Protein AF-A0A7Y5W864-F1 (afdb_monomer_lite)

Secondary structure (DSSP, 8-state):
----S----------EEEEEEETTEEEEEEE-PPPEEETTEEEEE-TTSPEEEES-S-SSS-EEEEEEEEEEEETTEEEEEEEEEEEE--THHHHHHHHHHHHHHHHHHTTSPPTTB-TTT--B-TT-SSSB-TTT--B---------STTTT---

Radius of gyration: 34.52 Å; chains: 1; bounding box: 72×54×92 Å

Sequence (156 aa):
MSFSADQMGMGFTRGFVFVGFADSQVTVESGSDSMKPEWPVWTFGIQGGPRIILGPSTSWRPSISDGTMMLSTRTPPKLTMYNLHVAFVPLWWPGVFFLLLGLLCWWRLSRLARPGCCPSCRYDLKGLAVPVCPECGNSVDMPLIAPHDAAAHAQH

Structure (mmCIF, N/CA/C/O backbone):
data_AF-A0A7Y5W864-F1
#
_entry.id   AF-A0A7Y5W864-F1
#
loop_
_atom_site.group_PDB
_atom_site.id
_atom_site.type_symbol
_atom_site.label_atom_id
_atom_site.label_alt_id
_atom_site.label_comp_id
_atom_site.label_asym_id
_atom_site.label_entity_id
_atom_site.label_seq_id
_atom_site.pdbx_PDB_ins_code
_atom_site.Cartn_x
_atom_site.Cartn_y
_atom_site.Cartn_z
_atom_site.occupancy
_atom_site.B_iso_or_equiv
_atom_site.auth_seq_id
_atom_site.auth_comp_id
_atom_site.auth_asym_id
_atom_site.auth_atom_id
_atom_site.pdbx_PDB_model_num
ATOM 1 N N . MET A 1 1 ? 1.978 41.785 -36.748 1.00 36.06 1 MET A N 1
ATOM 2 C CA . MET A 1 1 ? 3.083 40.806 -36.714 1.00 36.06 1 MET A CA 1
ATOM 3 C C . MET A 1 1 ? 3.406 40.544 -35.256 1.00 36.06 1 MET A C 1
ATOM 5 O O . MET A 1 1 ? 4.032 41.377 -34.619 1.00 36.06 1 MET A O 1
ATOM 9 N N . SER A 1 2 ? 2.864 39.465 -34.704 1.00 29.52 2 SER A N 1
ATOM 10 C CA . SER A 1 2 ? 3.016 39.064 -33.304 1.00 29.52 2 SER A CA 1
ATOM 11 C C . SER A 1 2 ? 3.981 37.882 -33.243 1.00 29.52 2 SER A C 1
ATOM 13 O O . SER A 1 2 ? 3.738 36.856 -33.873 1.00 29.52 2 SER A O 1
ATOM 15 N N . PHE A 1 3 ? 5.087 38.042 -32.518 1.00 34.03 3 PHE A N 1
ATOM 16 C CA . PHE A 1 3 ? 6.014 36.958 -32.201 1.00 34.03 3 PHE A CA 1
ATOM 17 C C . PHE A 1 3 ? 5.495 36.211 -30.963 1.00 34.03 3 PHE A C 1
ATOM 19 O O . PHE A 1 3 ? 5.228 36.833 -29.937 1.00 34.03 3 PHE A O 1
ATOM 26 N N . SER A 1 4 ? 5.313 34.892 -31.087 1.00 35.62 4 SER A N 1
ATOM 27 C CA . SER A 1 4 ? 4.913 34.001 -29.989 1.00 35.62 4 SER 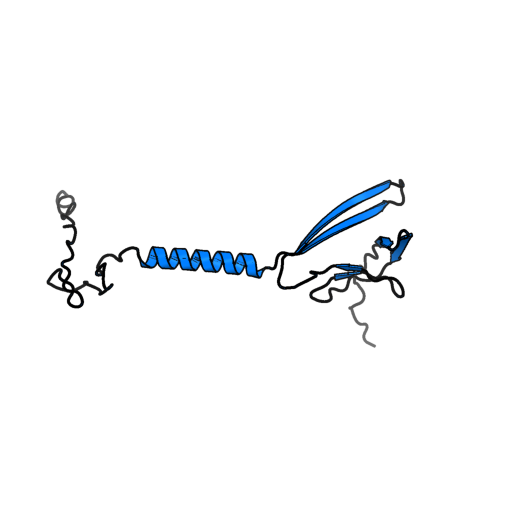A CA 1
ATOM 28 C C . SER A 1 4 ? 6.114 33.702 -29.087 1.00 35.62 4 SER A C 1
ATOM 30 O O . SER A 1 4 ? 7.189 33.365 -29.581 1.00 35.62 4 SER A O 1
ATOM 32 N N . ALA A 1 5 ? 5.928 33.820 -27.771 1.00 37.03 5 ALA A N 1
ATOM 33 C CA . ALA A 1 5 ? 6.964 33.657 -26.749 1.00 37.03 5 ALA A CA 1
ATOM 34 C C . ALA A 1 5 ? 7.224 32.188 -26.329 1.00 37.03 5 ALA A C 1
ATOM 36 O O . ALA A 1 5 ? 7.913 31.950 -25.342 1.00 37.03 5 ALA A O 1
ATOM 37 N N . ASP A 1 6 ? 6.734 31.198 -27.085 1.00 41.44 6 ASP A N 1
ATOM 38 C CA . ASP A 1 6 ? 6.847 29.760 -26.761 1.00 41.44 6 ASP A CA 1
ATOM 39 C C . ASP A 1 6 ? 8.173 29.083 -27.187 1.00 41.44 6 ASP A C 1
ATOM 41 O O . ASP A 1 6 ? 8.303 27.862 -27.125 1.00 41.44 6 ASP A O 1
ATOM 45 N N . GLN A 1 7 ? 9.198 29.835 -27.609 1.00 41.25 7 GLN A N 1
ATOM 46 C CA . GLN A 1 7 ? 10.458 29.272 -28.139 1.00 41.25 7 GLN A CA 1
ATOM 47 C C . GLN A 1 7 ? 11.709 29.510 -27.275 1.00 41.25 7 GLN A C 1
ATOM 49 O O . GLN A 1 7 ? 12.822 29.601 -27.785 1.00 41.25 7 GLN A O 1
ATOM 54 N N . MET A 1 8 ? 11.568 29.546 -25.950 1.00 34.53 8 MET A N 1
ATOM 55 C CA . MET A 1 8 ? 12.718 29.418 -25.039 1.00 34.53 8 MET A CA 1
ATOM 56 C C . MET A 1 8 ? 12.523 28.278 -24.040 1.00 34.53 8 MET A C 1
ATOM 58 O O . MET A 1 8 ? 12.807 28.394 -22.851 1.00 34.53 8 MET A O 1
ATOM 62 N N . GLY A 1 9 ? 12.080 27.123 -24.537 1.00 37.97 9 GLY A N 1
ATOM 63 C CA . GLY A 1 9 ? 12.440 25.877 -23.880 1.00 37.97 9 GLY A CA 1
ATOM 64 C C . GLY A 1 9 ? 13.945 25.701 -24.041 1.00 37.97 9 GLY A C 1
ATOM 65 O O . GLY A 1 9 ? 14.410 25.472 -25.155 1.00 37.97 9 GLY A O 1
ATOM 66 N N . MET A 1 10 ? 14.715 25.824 -22.955 1.00 34.81 10 MET A N 1
ATOM 67 C CA . MET A 1 10 ? 16.077 25.289 -22.884 1.00 34.81 10 MET A CA 1
ATOM 68 C C . MET A 1 10 ? 15.995 23.775 -23.102 1.00 34.81 10 MET A C 1
ATOM 70 O O . MET A 1 10 ? 15.944 22.982 -22.162 1.00 34.8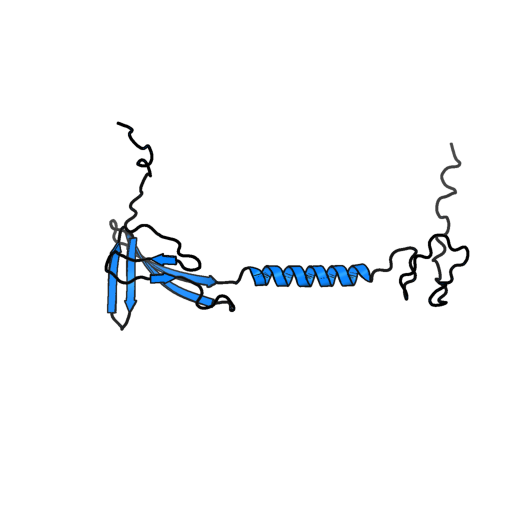1 10 MET A O 1
ATOM 74 N N . GLY A 1 11 ? 15.906 23.380 -24.369 1.00 35.91 11 GLY A N 1
ATOM 75 C CA . GLY A 1 11 ? 15.947 22.007 -24.812 1.00 35.91 11 GLY A CA 1
ATOM 76 C C . GLY A 1 11 ? 17.359 21.511 -24.591 1.00 35.91 11 GLY A C 1
ATOM 77 O O . GLY A 1 11 ? 18.214 21.635 -25.460 1.00 35.91 11 GLY A O 1
ATOM 78 N N . PHE A 1 12 ? 17.618 20.957 -23.412 1.00 35.94 12 PHE A N 1
ATOM 79 C CA . PHE A 1 12 ? 18.730 20.042 -23.250 1.00 35.94 12 PHE A CA 1
ATOM 80 C C . PHE A 1 12 ? 18.429 18.828 -24.133 1.00 35.94 12 PHE A C 1
ATOM 82 O O . PHE A 1 12 ? 17.792 17.874 -23.688 1.00 35.94 12 PHE A O 1
ATOM 89 N N . THR A 1 13 ? 18.872 18.856 -25.390 1.00 42.22 13 THR A N 1
ATOM 90 C CA . THR A 1 13 ? 18.959 17.680 -26.261 1.00 42.22 13 THR A CA 1
ATOM 91 C C . THR A 1 13 ? 20.032 16.763 -25.684 1.00 42.22 13 THR A C 1
ATOM 93 O O . THR A 1 13 ? 21.171 16.699 -26.140 1.00 42.22 13 THR A O 1
ATOM 96 N N . ARG A 1 14 ? 19.694 16.075 -24.592 1.00 46.34 14 ARG A N 1
ATOM 97 C CA . ARG A 1 14 ? 20.491 14.964 -24.088 1.00 46.34 14 ARG A CA 1
ATOM 98 C C . ARG A 1 14 ? 20.311 13.842 -25.098 1.00 46.34 14 ARG A C 1
ATOM 100 O O . ARG A 1 14 ? 19.244 13.251 -25.177 1.00 46.34 14 ARG A O 1
ATOM 107 N N . GLY A 1 15 ? 21.330 13.615 -25.922 1.00 47.94 15 GLY A N 1
ATOM 108 C CA . GLY A 1 15 ? 21.367 12.438 -26.779 1.00 47.94 15 GLY A CA 1
ATOM 109 C C . GLY A 1 15 ? 21.372 11.199 -25.891 1.00 47.94 15 GLY A C 1
ATOM 110 O O . GLY A 1 15 ? 22.247 11.062 -25.033 1.00 47.94 15 GLY A O 1
ATOM 111 N N . PHE A 1 16 ? 20.389 10.326 -26.070 1.00 52.59 16 PHE A N 1
ATOM 112 C CA . PHE A 1 16 ? 20.351 9.032 -25.405 1.00 52.59 16 PHE A CA 1
ATOM 113 C C . PHE A 1 16 ? 20.874 7.984 -26.387 1.00 52.59 16 PHE A C 1
ATOM 115 O O . PHE A 1 16 ? 20.572 8.028 -27.580 1.00 52.59 16 PHE A O 1
ATOM 122 N N . VAL A 1 17 ? 21.691 7.060 -25.893 1.00 50.81 17 VAL A N 1
ATOM 123 C CA . VAL A 1 17 ? 22.093 5.865 -26.638 1.00 50.81 17 VAL A CA 1
ATOM 124 C C . VAL A 1 17 ? 21.374 4.701 -25.983 1.00 50.81 17 VAL A C 1
ATOM 126 O O . VAL A 1 17 ? 21.583 4.440 -24.799 1.00 50.81 17 VAL A O 1
ATOM 129 N N . PHE A 1 18 ? 20.507 4.038 -26.737 1.00 55.06 18 PHE A N 1
ATOM 130 C CA . PHE A 1 18 ? 19.858 2.809 -26.316 1.00 55.06 18 PHE A CA 1
ATOM 131 C C . PHE A 1 18 ? 20.674 1.636 -26.849 1.00 55.06 18 PHE A C 1
ATOM 133 O O . PHE A 1 18 ? 21.083 1.624 -28.010 1.00 55.06 18 PHE A O 1
ATOM 140 N N . VAL A 1 19 ? 20.930 0.663 -25.981 1.00 51.25 19 VAL A N 1
ATOM 141 C CA . VAL A 1 19 ? 21.524 -0.618 -26.363 1.00 51.25 19 VAL A CA 1
ATOM 142 C C . VAL A 1 19 ? 20.503 -1.685 -26.007 1.00 51.25 19 VAL A C 1
ATOM 144 O O . VAL A 1 19 ? 20.219 -1.894 -24.828 1.00 51.25 19 VAL A O 1
ATOM 147 N N . GLY A 1 20 ? 19.896 -2.285 -27.025 1.00 45.41 20 GLY A N 1
ATOM 148 C CA . GLY A 1 20 ? 18.918 -3.358 -26.893 1.00 45.41 20 GLY A CA 1
ATOM 149 C C . GLY A 1 20 ? 19.517 -4.710 -27.265 1.00 45.41 20 GLY A C 1
ATOM 150 O O . GLY A 1 20 ? 20.440 -4.793 -28.075 1.00 45.41 20 GLY A O 1
ATOM 151 N N . PHE A 1 21 ? 18.963 -5.773 -26.683 1.00 43.97 21 PHE A N 1
ATOM 152 C CA . PHE A 1 21 ? 19.254 -7.155 -27.055 1.00 43.97 21 PHE A CA 1
ATOM 153 C C . PHE A 1 21 ? 17.949 -7.804 -27.524 1.00 43.97 21 PHE A C 1
ATOM 155 O O . PHE A 1 21 ? 17.013 -7.934 -26.737 1.00 43.97 21 PHE A O 1
ATOM 162 N N . ALA A 1 22 ? 17.876 -8.193 -28.795 1.00 40.31 22 ALA A N 1
ATOM 163 C CA . ALA A 1 22 ? 16.742 -8.915 -29.370 1.00 40.31 22 ALA A CA 1
ATOM 164 C C . ALA A 1 22 ? 17.267 -9.977 -30.343 1.00 40.31 22 ALA A C 1
ATOM 166 O O . ALA A 1 22 ? 18.207 -9.711 -31.086 1.00 40.31 22 ALA A O 1
ATOM 167 N N . ASP A 1 23 ? 16.702 -11.186 -30.307 1.00 41.91 23 ASP A N 1
ATOM 168 C CA . ASP A 1 23 ? 17.028 -12.282 -31.235 1.00 41.91 23 ASP A CA 1
ATOM 169 C C . ASP A 1 23 ? 18.534 -12.548 -31.401 1.00 41.91 23 ASP A C 1
ATOM 171 O O . ASP A 1 23 ? 19.038 -12.710 -32.510 1.00 41.91 23 ASP A O 1
ATOM 175 N N . SER A 1 24 ? 19.281 -12.582 -30.290 1.00 40.25 24 SER A N 1
ATOM 176 C CA . SER A 1 24 ? 20.751 -12.737 -30.252 1.00 40.25 24 SER A CA 1
ATOM 177 C C . SER A 1 24 ? 21.565 -11.634 -30.952 1.00 40.25 24 SER A C 1
ATOM 179 O O . SER A 1 24 ? 22.778 -11.769 -31.103 1.00 40.25 24 SER A O 1
ATOM 181 N N . GLN A 1 25 ? 20.937 -10.515 -31.319 1.00 34.41 25 GLN A N 1
ATOM 182 C CA . GLN A 1 25 ? 21.603 -9.340 -31.873 1.00 34.41 25 GLN A CA 1
ATOM 183 C C . GLN A 1 25 ? 21.608 -8.170 -30.885 1.00 34.41 25 GLN A C 1
ATOM 185 O O . GLN A 1 25 ? 20.669 -7.964 -30.113 1.00 34.41 25 GLN A O 1
ATOM 190 N N . VAL A 1 26 ? 22.701 -7.405 -30.921 1.00 39.91 26 VAL A N 1
ATOM 191 C CA . VAL A 1 26 ? 22.861 -6.153 -30.174 1.00 39.91 26 VAL A CA 1
ATOM 192 C C . VAL A 1 26 ? 22.529 -5.006 -31.112 1.00 39.91 26 VAL A C 1
ATOM 194 O O . VAL A 1 26 ? 23.237 -4.794 -32.097 1.00 39.91 26 VAL A O 1
ATOM 197 N N . THR A 1 27 ? 21.480 -4.251 -30.807 1.00 46.78 27 THR A N 1
ATOM 198 C CA . THR A 1 27 ? 21.138 -3.031 -31.539 1.00 46.78 27 THR A CA 1
ATOM 199 C C . THR A 1 27 ? 21.552 -1.822 -30.711 1.00 46.78 27 THR A C 1
ATOM 201 O O . THR A 1 27 ? 21.152 -1.665 -29.559 1.00 46.78 27 THR A O 1
ATOM 204 N N . VAL A 1 28 ? 22.415 -0.983 -31.286 1.00 46.00 28 VAL A N 1
ATOM 205 C CA . VAL A 1 28 ? 22.844 0.284 -30.685 1.00 46.00 28 VAL A CA 1
ATOM 206 C C . VAL A 1 28 ? 22.230 1.400 -31.500 1.00 46.00 28 VAL A C 1
ATOM 208 O O . VAL A 1 28 ? 22.541 1.551 -32.680 1.00 46.00 28 VAL A O 1
ATOM 211 N N . GLU A 1 29 ? 21.370 2.185 -30.872 1.00 57.44 29 GLU A N 1
ATOM 212 C CA . GLU A 1 29 ? 20.603 3.203 -31.567 1.00 57.44 29 GLU A CA 1
ATOM 213 C C . GLU A 1 29 ? 20.619 4.498 -30.745 1.00 57.44 29 GLU A C 1
ATOM 215 O O . GLU A 1 29 ? 20.298 4.521 -29.554 1.00 57.44 29 GLU A O 1
ATOM 220 N N . SER A 1 30 ? 21.092 5.586 -31.358 1.00 50.50 30 SER A N 1
ATOM 221 C CA . SER A 1 30 ? 21.195 6.898 -30.715 1.00 50.50 30 SER A CA 1
ATOM 222 C C . SER A 1 30 ? 20.068 7.804 -31.190 1.00 50.50 30 SER A C 1
ATOM 224 O O . SER A 1 30 ? 19.957 8.047 -32.391 1.00 50.50 30 SER A O 1
ATOM 226 N N . GLY A 1 31 ? 19.269 8.333 -30.264 1.00 56.00 31 GLY A N 1
ATOM 227 C CA . GLY A 1 31 ? 18.125 9.194 -30.566 1.00 56.00 31 GLY A CA 1
ATOM 228 C C . GLY A 1 31 ? 18.103 10.466 -29.721 1.00 56.00 31 GLY A C 1
ATOM 229 O O . GLY A 1 31 ? 18.631 10.506 -28.606 1.00 56.00 31 GLY A O 1
ATOM 230 N N . SER A 1 32 ? 17.483 11.516 -30.260 1.00 58.03 32 SER A N 1
ATOM 231 C CA . SER A 1 32 ? 17.268 12.807 -29.587 1.00 58.03 32 SER A CA 1
ATOM 232 C C . SER A 1 32 ? 15.791 13.108 -29.324 1.00 58.03 32 SER A C 1
ATOM 234 O O . SER A 1 32 ? 15.450 14.252 -29.024 1.00 58.03 32 SER A O 1
ATOM 236 N N . ASP A 1 33 ? 14.912 12.120 -29.496 1.00 57.56 33 ASP A N 1
ATOM 237 C CA . ASP A 1 33 ? 13.475 12.351 -29.420 1.00 57.56 33 ASP A CA 1
ATOM 238 C C . ASP A 1 33 ? 12.993 12.615 -27.991 1.00 57.56 33 ASP A C 1
ATOM 240 O O . ASP A 1 33 ? 13.525 12.114 -26.996 1.00 57.56 33 ASP A O 1
ATOM 244 N N . SER A 1 34 ? 11.966 13.458 -27.911 1.00 56.47 34 SER A N 1
ATOM 245 C CA . SER A 1 34 ? 11.370 13.906 -26.656 1.00 56.47 34 SER A CA 1
ATOM 246 C C . SER A 1 34 ? 10.552 12.783 -26.015 1.00 56.47 34 SER A C 1
ATOM 248 O O . SER A 1 34 ? 9.694 12.175 -26.653 1.00 56.47 34 SER A O 1
ATOM 250 N N . MET A 1 35 ? 10.810 12.512 -24.732 1.00 54.84 35 MET A N 1
ATOM 251 C CA . MET A 1 35 ? 10.035 11.551 -23.944 1.00 54.84 35 MET A CA 1
ATOM 252 C C . MET A 1 35 ? 8.572 12.001 -23.885 1.00 54.84 35 MET A C 1
ATOM 254 O O . MET A 1 35 ? 8.273 13.059 -23.329 1.00 54.84 35 MET A O 1
ATOM 258 N N . LYS A 1 36 ? 7.659 11.194 -24.435 1.00 60.78 36 LYS A N 1
ATOM 259 C CA . LYS A 1 36 ? 6.216 11.424 -24.320 1.00 60.78 36 LYS A CA 1
ATOM 260 C C . LYS A 1 36 ? 5.609 10.396 -23.362 1.00 60.78 36 LYS A C 1
ATOM 262 O O . LYS A 1 36 ? 5.655 9.202 -23.663 1.00 60.78 36 LYS A O 1
ATOM 267 N N . PRO A 1 37 ? 5.058 10.824 -22.214 1.00 54.72 37 PRO A N 1
ATOM 268 C CA . PRO A 1 37 ? 4.269 9.934 -21.375 1.00 54.72 37 PRO A CA 1
ATOM 269 C C . PRO A 1 37 ? 2.956 9.599 -22.098 1.00 54.72 37 PRO A C 1
ATOM 271 O O . PRO A 1 37 ? 2.147 10.489 -22.355 1.00 54.72 37 PRO A O 1
ATOM 274 N N . GLU A 1 38 ? 2.730 8.325 -22.415 1.00 71.62 38 GLU A N 1
ATOM 275 C CA . GLU A 1 38 ? 1.463 7.820 -22.960 1.00 71.62 38 GLU A CA 1
ATOM 276 C C . GLU A 1 38 ? 0.812 6.948 -21.886 1.00 71.62 38 GLU A C 1
ATOM 278 O O . GLU A 1 38 ? 1.031 5.745 -21.837 1.00 71.62 38 GLU A O 1
ATOM 283 N N . TRP A 1 39 ? 0.057 7.549 -20.962 1.00 65.75 39 TRP A N 1
ATOM 284 C CA . TRP A 1 39 ? -0.528 6.825 -19.824 1.00 65.75 39 TRP A CA 1
ATOM 285 C C . TRP A 1 39 ? -1.232 5.519 -20.264 1.00 65.75 39 TRP A C 1
ATOM 287 O O . TRP A 1 39 ? -2.076 5.587 -21.161 1.00 65.75 39 TRP A O 1
ATOM 297 N N . PRO A 1 40 ? -0.943 4.340 -19.661 1.00 69.56 40 PRO A N 1
ATOM 298 C CA . PRO A 1 40 ? -0.130 4.073 -18.459 1.00 69.56 40 PRO A CA 1
ATOM 299 C C . PRO A 1 40 ? 1.342 3.685 -18.732 1.00 69.56 40 PRO A C 1
ATOM 301 O O . PRO A 1 40 ? 1.989 3.060 -17.890 1.00 69.56 40 PRO A O 1
ATOM 304 N N . VAL A 1 41 ? 1.864 3.996 -19.912 1.00 73.44 41 VAL A N 1
ATOM 305 C CA . VAL A 1 41 ? 3.105 3.442 -20.449 1.00 73.44 41 VAL A CA 1
ATOM 306 C C . VAL A 1 41 ? 4.092 4.544 -20.838 1.00 73.44 41 VAL A C 1
ATOM 308 O O . VAL A 1 41 ? 3.738 5.639 -21.273 1.00 73.44 41 VAL A O 1
ATOM 311 N N . TRP A 1 42 ? 5.375 4.256 -20.685 1.00 67.44 42 TRP A N 1
ATOM 312 C CA . TRP A 1 42 ? 6.445 5.104 -21.184 1.00 67.44 42 TRP A CA 1
ATOM 313 C C . TRP A 1 42 ? 6.961 4.514 -22.485 1.00 67.44 42 TRP A C 1
ATOM 315 O O . TRP A 1 42 ? 7.507 3.412 -22.493 1.00 67.44 42 TRP A O 1
ATOM 325 N N . THR A 1 43 ? 6.778 5.238 -23.588 1.00 68.62 43 THR A N 1
ATOM 326 C CA . THR A 1 43 ? 7.376 4.846 -24.867 1.00 68.62 43 THR A CA 1
ATOM 327 C C . THR A 1 43 ? 8.656 5.636 -25.100 1.00 68.62 43 THR A C 1
ATOM 329 O O . THR A 1 43 ? 8.666 6.865 -25.026 1.00 68.62 43 THR A O 1
ATOM 332 N N . PHE A 1 44 ? 9.735 4.921 -25.388 1.00 70.31 44 PHE A N 1
ATOM 333 C CA . PHE A 1 44 ? 11.017 5.463 -25.817 1.00 70.31 44 PHE A CA 1
ATOM 334 C C . PHE A 1 44 ? 11.228 4.964 -27.232 1.00 70.31 44 PHE A C 1
ATOM 336 O O . PHE A 1 44 ? 11.104 3.773 -27.490 1.00 70.31 44 PHE A O 1
ATOM 343 N N . GLY A 1 45 ? 11.497 5.848 -28.172 1.00 61.91 45 GLY A N 1
ATOM 344 C CA . GLY A 1 45 ? 11.690 5.434 -29.548 1.00 61.91 45 GLY A CA 1
ATOM 345 C C . GLY A 1 45 ? 12.446 6.490 -30.309 1.00 61.91 45 GLY A C 1
ATOM 346 O O . GLY A 1 45 ? 12.471 7.656 -29.920 1.00 61.91 45 GLY A O 1
ATOM 347 N N . ILE A 1 46 ? 13.062 6.045 -31.387 1.00 61.47 46 ILE A N 1
ATOM 348 C CA . ILE A 1 46 ? 13.703 6.901 -32.369 1.00 61.47 46 ILE A CA 1
ATOM 349 C C . ILE A 1 46 ? 12.739 6.986 -33.546 1.00 61.47 46 ILE A C 1
ATOM 351 O O . ILE A 1 46 ? 12.090 5.992 -33.885 1.00 61.47 46 ILE A O 1
ATOM 355 N N . GLN A 1 47 ? 12.598 8.155 -34.161 1.00 63.62 47 GLN A N 1
ATOM 356 C CA . GLN A 1 47 ? 11.766 8.303 -35.348 1.00 63.62 47 GLN A CA 1
ATOM 357 C C . GLN A 1 47 ? 12.184 7.298 -36.445 1.00 63.62 47 GLN A C 1
ATOM 359 O O . GLN A 1 47 ? 13.262 7.405 -37.021 1.00 63.62 47 GLN A O 1
ATOM 364 N N . GLY A 1 48 ? 11.321 6.310 -36.716 1.00 68.62 48 GLY A N 1
ATOM 365 C CA . GLY A 1 48 ? 11.567 5.239 -37.694 1.00 68.62 48 GLY A CA 1
ATOM 366 C C . GLY A 1 48 ? 12.291 3.991 -37.163 1.00 68.62 48 GLY A C 1
ATOM 367 O O . GLY A 1 48 ? 12.495 3.063 -37.940 1.00 68.62 48 GLY A O 1
ATOM 368 N N . GLY A 1 49 ? 12.644 3.945 -35.873 1.00 65.75 49 GLY A N 1
ATOM 369 C CA . GLY A 1 49 ? 13.311 2.812 -35.219 1.00 65.75 49 GLY A CA 1
ATOM 370 C C . GLY A 1 49 ? 12.417 2.025 -34.242 1.00 65.75 49 GLY A C 1
ATOM 371 O O . GLY A 1 49 ? 11.239 2.359 -34.052 1.00 65.75 49 GLY A O 1
ATOM 372 N N . PRO A 1 50 ? 12.951 0.962 -33.611 1.00 58.16 50 PRO A N 1
ATOM 373 C CA . PRO A 1 50 ? 12.289 0.227 -32.538 1.00 58.16 50 PRO A CA 1
ATOM 374 C C . PRO A 1 50 ? 11.850 1.143 -31.384 1.00 58.16 50 PRO A C 1
ATOM 376 O O . PRO A 1 50 ? 12.559 2.056 -30.959 1.00 58.16 50 PRO A O 1
ATOM 379 N N . ARG A 1 51 ? 10.653 0.871 -30.850 1.00 66.44 51 ARG A N 1
ATOM 380 C CA . ARG A 1 51 ? 10.109 1.547 -29.664 1.00 66.44 51 ARG A CA 1
ATOM 381 C C . ARG A 1 51 ? 10.228 0.615 -28.459 1.00 66.44 51 ARG A C 1
ATOM 383 O O . ARG A 1 51 ? 9.692 -0.489 -28.475 1.00 66.44 51 ARG A O 1
ATOM 390 N N . ILE A 1 52 ? 10.898 1.068 -27.407 1.00 68.50 52 ILE A N 1
ATOM 391 C CA . ILE A 1 52 ? 10.896 0.437 -26.089 1.00 68.50 52 ILE A CA 1
ATOM 392 C C . ILE A 1 52 ? 9.665 0.934 -25.341 1.00 68.50 52 ILE A C 1
ATOM 394 O O . ILE A 1 52 ? 9.440 2.134 -25.200 1.00 68.50 52 ILE A O 1
ATOM 398 N N . ILE A 1 53 ? 8.867 -0.002 -24.853 1.00 71.31 53 ILE A N 1
ATOM 399 C CA . ILE A 1 53 ? 7.627 0.268 -24.138 1.00 71.31 53 ILE A CA 1
ATOM 400 C C . ILE A 1 53 ? 7.841 -0.198 -22.694 1.00 71.31 53 ILE A C 1
ATOM 402 O O . ILE A 1 53 ? 7.881 -1.397 -22.434 1.00 71.31 53 ILE A O 1
ATOM 406 N N . LEU A 1 54 ? 8.028 0.739 -21.759 1.00 69.62 54 LEU A N 1
ATOM 407 C CA . LEU A 1 54 ? 8.125 0.445 -20.326 1.00 69.62 54 LEU A CA 1
ATOM 408 C C . LEU A 1 54 ? 6.790 0.753 -19.660 1.00 69.62 54 LEU A C 1
ATOM 410 O O . LEU A 1 54 ? 6.406 1.910 -19.486 1.00 69.62 54 LEU A O 1
ATOM 414 N N . GLY A 1 55 ? 6.080 -0.286 -19.259 1.00 71.75 55 GLY A N 1
ATOM 415 C CA . GLY A 1 55 ? 4.824 -0.154 -18.544 1.00 71.75 55 GLY A CA 1
ATOM 416 C C . GLY A 1 55 ? 4.440 -1.461 -17.872 1.00 71.75 55 GLY A C 1
ATOM 417 O O . GLY A 1 55 ? 5.057 -2.497 -18.130 1.00 71.75 55 GLY A O 1
ATOM 418 N N . PRO A 1 56 ? 3.425 -1.424 -17.001 1.00 71.50 56 PRO A N 1
ATOM 419 C CA . PRO A 1 56 ? 2.928 -2.632 -16.373 1.00 71.50 56 PRO A CA 1
ATOM 420 C C . PRO A 1 56 ? 2.351 -3.567 -17.442 1.00 71.50 56 PRO A C 1
ATOM 422 O O . PRO A 1 56 ? 1.567 -3.140 -18.289 1.00 71.50 56 PRO A O 1
ATOM 425 N N . SER A 1 57 ? 2.687 -4.858 -17.376 1.00 70.62 57 SER A N 1
ATOM 426 C CA . SER A 1 57 ? 2.068 -5.865 -18.252 1.00 70.62 57 SER A CA 1
ATOM 427 C C . SER A 1 57 ? 0.576 -6.038 -17.951 1.00 70.62 57 SER A C 1
ATOM 429 O O . SER A 1 57 ? -0.195 -6.448 -18.816 1.00 70.62 57 SER A O 1
ATOM 431 N N . THR A 1 58 ? 0.157 -5.706 -16.723 1.00 76.50 58 THR A N 1
ATOM 432 C CA . THR A 1 58 ? -1.241 -5.726 -16.287 1.00 76.50 58 THR A CA 1
ATOM 433 C C . THR A 1 58 ? -1.500 -4.624 -15.258 1.00 76.50 58 THR A C 1
ATOM 435 O O . THR A 1 58 ? -0.659 -4.364 -14.403 1.00 76.50 58 THR A O 1
ATOM 438 N N . SER A 1 59 ? -2.696 -4.034 -15.256 1.00 77.62 59 SER A N 1
ATOM 439 C CA . SER A 1 59 ? -3.139 -3.111 -14.196 1.00 77.62 59 SER A CA 1
ATOM 440 C C . SER A 1 59 ? -3.541 -3.816 -12.889 1.00 77.62 59 SER A C 1
ATOM 442 O O . SER A 1 59 ? -3.745 -3.164 -11.863 1.00 77.62 59 SER A O 1
ATOM 444 N N . TRP A 1 60 ? -3.666 -5.147 -12.920 1.00 79.06 60 TRP A N 1
ATOM 445 C CA . TRP A 1 60 ? -4.283 -5.945 -11.857 1.00 79.06 60 TRP A CA 1
ATOM 446 C C . TRP A 1 60 ? -3.289 -6.659 -10.947 1.00 79.06 60 TRP A C 1
ATOM 448 O O . TRP A 1 60 ? -3.614 -6.943 -9.794 1.00 79.06 60 TRP A O 1
ATOM 458 N N . ARG A 1 61 ? -2.095 -6.981 -11.4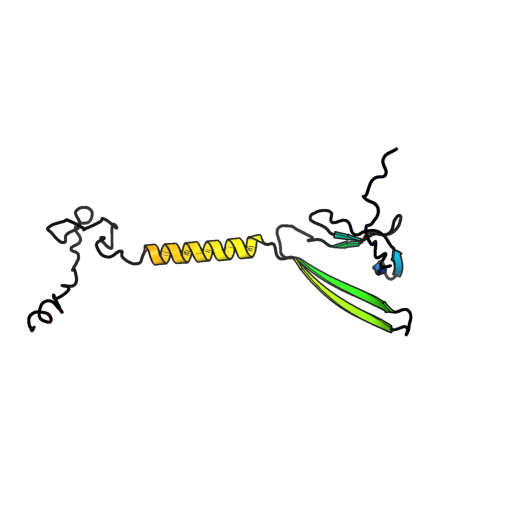47 1.00 80.19 61 ARG A N 1
ATOM 459 C CA . ARG A 1 61 ? -1.085 -7.749 -10.715 1.00 80.19 61 ARG A CA 1
ATOM 460 C C . ARG A 1 61 ? 0.217 -6.965 -10.636 1.00 80.19 61 ARG A C 1
ATOM 462 O O . ARG A 1 61 ? 0.564 -6.304 -11.615 1.00 80.19 61 ARG A O 1
ATOM 469 N N . PRO A 1 62 ? 0.950 -7.063 -9.514 1.00 84.00 62 PRO A N 1
ATOM 470 C CA . PRO A 1 62 ? 2.317 -6.586 -9.466 1.00 84.00 62 PRO A CA 1
ATOM 471 C C . PRO A 1 62 ? 3.126 -7.238 -10.584 1.00 84.00 62 PRO A C 1
ATOM 473 O O . PRO A 1 62 ? 3.049 -8.453 -10.782 1.00 84.00 62 PRO A O 1
ATOM 476 N N . SER A 1 63 ? 3.890 -6.434 -11.310 1.00 83.69 63 SER A N 1
ATOM 477 C CA . SER A 1 63 ? 4.828 -6.927 -12.312 1.00 83.69 63 SER A CA 1
ATOM 478 C C . SER A 1 63 ? 6.210 -6.384 -12.006 1.00 83.69 63 SER A C 1
ATOM 480 O O . SER A 1 63 ? 6.365 -5.201 -11.700 1.00 83.69 63 SER A O 1
ATOM 482 N N . ILE A 1 64 ? 7.204 -7.258 -12.099 1.00 83.69 64 ILE A N 1
ATOM 483 C CA . ILE A 1 64 ? 8.610 -6.882 -12.037 1.00 83.69 64 ILE A CA 1
ATOM 484 C C . ILE A 1 64 ? 9.130 -6.930 -13.465 1.00 83.69 64 ILE A C 1
ATOM 486 O O . ILE A 1 64 ? 8.860 -7.880 -14.203 1.00 83.69 64 ILE A O 1
ATOM 490 N N . SER A 1 65 ? 9.818 -5.874 -13.865 1.00 78.69 65 SER A N 1
ATOM 491 C CA . SER A 1 65 ? 10.520 -5.807 -15.134 1.00 78.69 65 SER A CA 1
ATOM 492 C C . SER A 1 65 ? 11.993 -5.616 -14.835 1.00 78.69 65 SER A C 1
ATOM 494 O O . SER A 1 65 ? 12.385 -4.618 -14.226 1.00 78.69 65 SER A O 1
ATOM 496 N N . ASP A 1 66 ? 12.780 -6.596 -15.259 1.00 81.69 66 ASP A N 1
ATOM 497 C CA . ASP A 1 66 ? 14.229 -6.570 -15.160 1.00 81.69 66 ASP A CA 1
ATOM 498 C C . ASP A 1 66 ? 14.803 -6.159 -16.513 1.00 81.69 66 ASP A C 1
ATOM 500 O O . ASP A 1 66 ? 14.381 -6.648 -17.564 1.00 81.69 66 ASP A O 1
ATOM 504 N N . GLY A 1 67 ? 15.758 -5.239 -16.495 1.00 78.19 67 GLY A N 1
ATOM 505 C CA . GLY A 1 67 ? 16.455 -4.798 -17.693 1.00 78.19 67 GLY A CA 1
ATOM 506 C C . GLY A 1 67 ? 17.883 -4.392 -17.377 1.00 78.19 67 GLY A C 1
ATOM 507 O O . GLY A 1 67 ? 18.192 -3.956 -16.271 1.00 78.19 67 GLY A O 1
ATOM 508 N N . THR A 1 68 ? 18.769 -4.508 -18.357 1.00 76.75 68 THR A N 1
ATOM 509 C CA . THR A 1 68 ? 20.134 -3.991 -18.242 1.00 76.75 68 THR A CA 1
ATOM 510 C C . THR A 1 68 ? 20.255 -2.759 -19.121 1.00 76.75 68 THR A C 1
ATOM 512 O O . THR A 1 68 ? 19.983 -2.815 -20.318 1.00 76.75 68 THR A O 1
ATOM 515 N N . MET A 1 69 ? 20.662 -1.637 -18.533 1.00 74.19 69 MET A N 1
ATOM 516 C CA . MET A 1 69 ? 20.955 -0.412 -19.269 1.00 74.19 69 MET A CA 1
ATOM 517 C C . MET A 1 69 ? 22.464 -0.226 -19.361 1.00 74.19 69 MET A C 1
ATOM 519 O O . MET A 1 69 ? 23.175 -0.270 -18.355 1.00 74.19 69 MET A O 1
ATOM 523 N N . MET A 1 70 ? 22.957 0.001 -20.575 1.00 73.62 70 MET A N 1
ATOM 524 C CA . MET A 1 70 ? 24.355 0.340 -20.822 1.00 73.62 70 MET A CA 1
ATOM 525 C C . MET A 1 70 ? 24.483 1.844 -21.034 1.00 73.62 70 MET A C 1
ATOM 527 O O . MET A 1 70 ? 23.872 2.396 -21.945 1.00 73.62 70 MET A O 1
ATOM 531 N N . LEU A 1 71 ? 25.303 2.505 -20.216 1.00 75.94 71 LEU A N 1
ATOM 532 C CA . LEU A 1 71 ? 25.710 3.887 -20.452 1.00 75.94 71 LEU A CA 1
ATOM 533 C C . LEU A 1 71 ? 27.175 3.911 -20.886 1.00 75.94 71 LEU A C 1
ATOM 535 O O . LEU A 1 71 ? 28.040 3.333 -20.225 1.00 75.94 71 LEU A O 1
ATOM 539 N N . SER A 1 72 ? 27.441 4.605 -21.992 1.00 71.38 72 SER A N 1
ATOM 540 C CA . SER A 1 72 ? 28.788 4.858 -22.502 1.00 71.38 72 SER A CA 1
ATOM 541 C C . SER A 1 72 ? 29.084 6.355 -22.451 1.00 71.38 72 SER A C 1
ATOM 543 O O . SER A 1 72 ? 28.329 7.164 -22.995 1.00 71.38 72 SER A O 1
ATOM 545 N N . THR A 1 73 ? 30.172 6.741 -21.785 1.00 73.00 73 THR A N 1
ATOM 546 C CA . THR A 1 73 ? 30.686 8.120 -21.811 1.00 73.00 73 THR A CA 1
ATOM 547 C C . THR A 1 73 ? 31.656 8.299 -22.976 1.00 73.00 73 THR A C 1
ATOM 549 O O . THR A 1 73 ? 32.440 7.401 -23.257 1.00 73.00 73 THR A O 1
ATOM 552 N N . ARG A 1 74 ? 31.642 9.452 -23.665 1.00 63.38 74 ARG A N 1
ATOM 553 C CA . ARG A 1 74 ? 32.552 9.687 -24.810 1.00 63.38 74 ARG A CA 1
ATOM 554 C C . ARG A 1 74 ? 34.015 9.878 -24.399 1.00 63.38 74 ARG A C 1
ATOM 556 O O . ARG A 1 74 ? 34.896 9.486 -25.157 1.00 63.38 74 ARG A O 1
ATOM 563 N N . THR A 1 75 ? 34.283 10.456 -23.227 1.00 76.19 75 THR A N 1
ATOM 564 C CA . THR A 1 75 ? 35.661 10.800 -22.846 1.00 76.19 75 THR A CA 1
ATOM 565 C C . THR A 1 75 ? 35.834 10.881 -21.325 1.00 76.19 75 THR A C 1
ATOM 567 O O . THR A 1 75 ? 35.278 11.793 -20.713 1.00 76.19 75 THR A O 1
ATOM 570 N N . PRO A 1 76 ? 36.607 9.969 -20.699 1.00 74.12 76 PRO A N 1
ATOM 571 C CA . PRO A 1 76 ? 37.148 8.728 -21.268 1.00 74.12 76 PRO A CA 1
ATOM 572 C C . PRO A 1 76 ? 36.035 7.716 -21.622 1.00 74.12 76 PRO A C 1
ATOM 574 O O . PRO A 1 76 ? 34.955 7.770 -21.022 1.00 74.12 76 PRO A O 1
ATOM 577 N N . PRO A 1 77 ? 36.270 6.796 -22.581 1.00 72.12 77 PRO A N 1
ATOM 578 C CA . PRO A 1 77 ? 35.317 5.742 -22.903 1.00 72.12 77 PRO A CA 1
ATOM 579 C C . PRO A 1 77 ? 35.193 4.780 -21.724 1.00 72.12 77 PRO A C 1
ATOM 581 O O . PRO A 1 77 ? 36.101 4.002 -21.434 1.00 72.12 77 PRO A O 1
ATOM 584 N N . LYS A 1 78 ? 34.059 4.845 -21.026 1.00 84.56 78 LYS A N 1
ATOM 585 C CA . LYS A 1 78 ? 33.713 3.921 -19.949 1.00 84.56 78 LYS A CA 1
ATOM 586 C C . LYS A 1 78 ? 32.314 3.384 -20.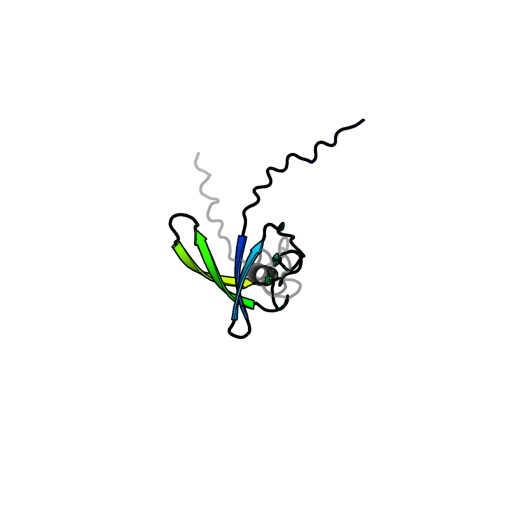198 1.00 84.56 78 LYS A C 1
ATOM 588 O O . LYS A 1 78 ? 31.343 4.137 -20.191 1.00 84.56 78 LYS A O 1
ATOM 593 N N . LEU A 1 79 ? 32.235 2.074 -20.402 1.00 80.12 79 LEU A N 1
ATOM 594 C CA . LEU A 1 79 ? 30.984 1.327 -20.434 1.00 80.12 79 LEU A CA 1
ATOM 595 C C . LEU A 1 79 ? 30.627 0.941 -19.003 1.00 80.12 79 LEU A C 1
ATOM 597 O O . LEU A 1 79 ? 31.365 0.202 -18.352 1.00 80.12 79 LEU A O 1
ATOM 601 N N . THR A 1 80 ? 29.509 1.462 -18.507 1.00 86.19 80 THR A N 1
ATOM 602 C CA . THR A 1 80 ? 28.956 1.064 -17.210 1.00 86.19 80 THR A CA 1
ATOM 603 C C . THR A 1 80 ? 27.616 0.384 -17.449 1.00 86.19 80 THR A C 1
ATOM 605 O O . THR A 1 80 ? 26.740 0.947 -18.107 1.00 86.19 80 THR A O 1
ATOM 608 N N . MET A 1 81 ? 27.481 -0.843 -16.948 1.00 82.81 81 MET A N 1
ATOM 609 C CA . MET A 1 81 ? 26.227 -1.590 -16.983 1.00 82.81 81 MET A CA 1
ATOM 610 C C . MET A 1 81 ? 25.474 -1.345 -15.679 1.00 82.81 81 MET A C 1
ATOM 612 O O . MET A 1 81 ? 26.050 -1.474 -14.598 1.00 82.81 81 MET A O 1
ATOM 616 N N . TYR A 1 82 ? 24.194 -1.010 -15.782 1.00 82.75 82 TYR A N 1
ATOM 617 C CA . TYR A 1 82 ? 23.293 -0.868 -14.647 1.00 82.75 82 TYR A CA 1
ATOM 618 C C . TYR A 1 82 ? 22.177 -1.898 -14.771 1.00 82.75 82 TYR A C 1
ATOM 620 O O . TYR A 1 82 ? 21.531 -1.993 -15.815 1.00 82.75 82 TYR A O 1
ATOM 628 N N . ASN A 1 83 ? 21.939 -2.651 -13.700 1.00 86.50 83 ASN A N 1
ATOM 629 C CA . ASN A 1 83 ? 20.746 -3.480 -13.588 1.00 86.50 83 ASN A CA 1
ATOM 630 C C . ASN A 1 83 ? 19.594 -2.593 -13.115 1.00 86.50 83 ASN A C 1
ATOM 632 O O . ASN A 1 83 ? 19.662 -1.984 -12.047 1.00 86.50 83 ASN A O 1
ATOM 636 N N . LEU A 1 84 ? 18.564 -2.486 -13.944 1.00 80.19 84 LEU A N 1
ATOM 637 C CA . LEU A 1 84 ? 17.320 -1.803 -13.640 1.00 80.19 84 LEU A CA 1
ATOM 638 C C . LEU A 1 84 ? 16.306 -2.846 -13.183 1.00 80.19 84 LEU A C 1
ATOM 640 O O . LEU A 1 84 ? 15.918 -3.724 -13.949 1.00 80.19 84 LEU A O 1
ATOM 644 N N . HIS A 1 85 ? 15.862 -2.700 -11.940 1.00 86.50 85 HIS A N 1
ATOM 645 C CA . HIS A 1 85 ? 14.746 -3.452 -11.385 1.00 86.50 85 HIS A CA 1
ATOM 646 C C . HIS A 1 85 ? 13.571 -2.495 -11.232 1.00 86.50 85 HIS A C 1
ATOM 648 O O . HIS A 1 85 ? 13.601 -1.593 -10.391 1.00 86.50 85 HIS A O 1
ATOM 654 N N . VAL A 1 86 ? 12.545 -2.660 -12.062 1.00 82.75 86 VAL A N 1
ATOM 655 C CA . VAL A 1 86 ? 11.343 -1.826 -12.014 1.00 82.75 86 VAL A CA 1
ATOM 656 C C . VAL A 1 86 ? 10.200 -2.663 -11.461 1.00 82.75 86 VAL A C 1
ATOM 658 O O . VAL A 1 86 ? 9.731 -3.599 -12.103 1.00 82.75 86 VAL A O 1
ATOM 661 N N . ALA A 1 87 ? 9.746 -2.322 -10.257 1.00 86.06 87 ALA A N 1
ATOM 662 C CA . ALA A 1 87 ? 8.577 -2.936 -9.645 1.00 86.06 87 ALA A CA 1
ATOM 663 C C . ALA A 1 87 ? 7.351 -2.043 -9.855 1.00 86.06 87 ALA A C 1
ATOM 665 O O . ALA A 1 87 ? 7.294 -0.914 -9.365 1.00 86.06 87 ALA A O 1
ATOM 666 N N . PHE A 1 88 ? 6.346 -2.564 -10.553 1.00 84.69 88 PHE A N 1
ATOM 667 C CA . PHE A 1 88 ? 5.046 -1.920 -10.684 1.00 84.69 88 PHE A CA 1
ATOM 668 C C . PHE A 1 88 ? 4.120 -2.454 -9.598 1.00 84.69 88 PHE A C 1
ATOM 670 O O . PHE A 1 88 ? 3.634 -3.581 -9.681 1.00 84.69 88 PHE A O 1
ATOM 677 N N . VAL A 1 89 ? 3.873 -1.639 -8.573 1.00 87.69 89 VAL A N 1
ATOM 678 C CA . VAL A 1 89 ? 2.915 -1.952 -7.508 1.00 87.69 89 VAL A CA 1
ATOM 679 C C . VAL A 1 89 ? 1.663 -1.106 -7.734 1.00 87.69 89 VAL A C 1
ATOM 681 O O . VAL A 1 89 ? 1.757 0.124 -7.700 1.00 87.69 89 VAL A O 1
ATOM 684 N N . PRO A 1 90 ? 0.486 -1.714 -7.967 1.00 86.56 90 PRO A N 1
ATOM 685 C CA . PRO A 1 90 ? -0.737 -0.943 -8.125 1.00 86.56 90 PRO A CA 1
ATOM 686 C C . PRO A 1 90 ? -1.031 -0.136 -6.853 1.00 86.56 90 PRO A C 1
ATOM 688 O O . PRO A 1 90 ? -1.148 -0.700 -5.766 1.00 86.56 90 PRO A O 1
ATOM 691 N N . LEU A 1 91 ? -1.179 1.186 -6.981 1.00 86.62 91 LEU A N 1
ATOM 692 C CA . LEU A 1 91 ? -1.305 2.099 -5.832 1.00 86.62 91 LEU A CA 1
ATOM 693 C C . LEU A 1 91 ? -2.548 1.827 -4.962 1.00 86.62 91 LEU A C 1
ATOM 695 O O . LEU A 1 91 ? -2.596 2.199 -3.790 1.00 86.62 91 LEU A O 1
ATOM 699 N N . TRP A 1 92 ? -3.546 1.132 -5.511 1.00 90.56 92 TRP A N 1
ATOM 700 C CA . TRP A 1 92 ? -4.738 0.732 -4.772 1.00 90.56 92 TRP A CA 1
ATOM 701 C C . TRP A 1 92 ? -4.462 -0.351 -3.721 1.00 90.56 92 TRP A C 1
ATOM 703 O O . TRP A 1 92 ? -5.217 -0.429 -2.760 1.00 90.56 92 TRP A O 1
ATOM 713 N N . TRP A 1 93 ? -3.390 -1.147 -3.840 1.00 91.44 93 TRP A N 1
ATOM 714 C CA . TRP A 1 93 ? -3.045 -2.171 -2.843 1.00 91.44 93 TRP A CA 1
ATOM 715 C C . TRP A 1 93 ? -2.759 -1.564 -1.461 1.00 91.44 93 TRP A C 1
ATOM 717 O O . TRP A 1 93 ? -3.449 -1.936 -0.509 1.00 91.44 93 TRP A O 1
ATOM 727 N N . PRO A 1 94 ? -1.821 -0.599 -1.323 1.00 92.25 94 PRO A N 1
ATOM 728 C CA . PRO A 1 94 ? -1.659 0.147 -0.078 1.00 92.25 94 PRO A CA 1
ATOM 729 C C . PRO A 1 94 ? -2.970 0.781 0.399 1.00 92.25 94 PRO A C 1
ATOM 731 O O . PRO A 1 94 ? -3.304 0.677 1.575 1.00 92.25 94 PRO A O 1
ATOM 734 N N . GLY A 1 95 ? -3.750 1.372 -0.513 1.00 94.94 95 GLY A N 1
ATOM 735 C CA . GLY A 1 95 ? -5.043 1.980 -0.185 1.00 94.94 95 GLY A CA 1
ATOM 736 C C . GLY A 1 95 ? -6.032 0.995 0.447 1.00 94.94 95 GLY A C 1
ATOM 737 O O . GLY A 1 95 ? -6.577 1.271 1.513 1.00 94.94 95 GLY A O 1
ATOM 738 N N . VAL A 1 96 ? -6.221 -0.178 -0.162 1.00 95.31 96 VAL A N 1
ATOM 739 C CA . VAL A 1 96 ? -7.083 -1.251 0.360 1.00 95.31 96 VAL A CA 1
ATOM 740 C C . VAL A 1 96 ? -6.554 -1.768 1.693 1.00 95.31 96 VAL A C 1
ATOM 742 O O . VAL A 1 96 ? -7.336 -1.953 2.622 1.00 95.31 96 VAL A O 1
ATOM 745 N N . PHE A 1 97 ? -5.241 -1.953 1.822 1.00 96.31 97 PHE A N 1
ATOM 746 C CA . PHE A 1 97 ? -4.627 -2.391 3.072 1.00 96.31 97 PHE A CA 1
ATOM 747 C C . PHE A 1 97 ? -4.912 -1.415 4.223 1.00 96.31 97 PHE A C 1
ATOM 749 O O . PHE A 1 97 ? -5.418 -1.827 5.268 1.00 96.31 97 PHE A O 1
ATOM 756 N N . PHE A 1 98 ? -4.660 -0.117 4.027 1.00 97.56 98 PHE A N 1
ATOM 757 C CA . PHE A 1 98 ? -4.932 0.902 5.044 1.00 97.56 98 PHE A CA 1
ATOM 758 C C . PHE A 1 98 ? -6.427 1.052 5.337 1.00 97.56 98 PHE A C 1
ATOM 760 O O . PHE A 1 98 ? -6.800 1.238 6.494 1.00 97.56 98 PHE A O 1
ATOM 767 N N . LEU A 1 99 ? -7.290 0.917 4.327 1.00 97.50 99 LEU A N 1
ATOM 768 C CA . LEU A 1 99 ? -8.741 0.950 4.505 1.00 97.50 99 LEU A CA 1
ATOM 769 C C . LEU A 1 99 ? -9.228 -0.225 5.359 1.00 97.50 99 LEU A C 1
ATOM 771 O O . LEU A 1 99 ? -9.992 -0.020 6.301 1.00 97.50 99 LEU A O 1
ATOM 775 N N . LEU A 1 100 ? -8.761 -1.444 5.079 1.00 98.06 100 LEU A N 1
ATOM 776 C CA . LEU A 1 100 ? -9.106 -2.632 5.862 1.00 98.06 100 LEU A CA 1
ATOM 777 C C . LEU A 1 100 ? -8.590 -2.528 7.298 1.00 98.06 100 LEU A C 1
ATOM 779 O O . LEU A 1 100 ? -9.322 -2.846 8.235 1.00 98.06 100 LEU A O 1
ATOM 783 N N . LEU A 1 101 ? -7.361 -2.041 7.482 1.00 98.12 101 LEU A N 1
ATOM 784 C CA . LEU A 1 101 ? -6.789 -1.823 8.807 1.00 98.12 101 LEU A CA 1
ATOM 785 C C . LEU A 1 101 ? -7.585 -0.767 9.587 1.00 98.12 101 LEU A C 1
ATOM 787 O O . LEU A 1 101 ? -7.921 -0.985 10.750 1.00 98.12 101 LEU A O 1
ATOM 791 N N . GLY A 1 102 ? -7.953 0.339 8.938 1.00 97.62 102 GLY A N 1
ATOM 792 C CA . GLY A 1 102 ? -8.802 1.383 9.508 1.00 97.62 102 GLY A CA 1
ATOM 793 C C . GLY A 1 102 ? -10.183 0.863 9.902 1.00 97.62 102 GLY A C 1
ATOM 794 O O . GLY A 1 102 ? -10.641 1.133 11.009 1.00 97.62 102 GLY A O 1
ATOM 795 N N . LEU A 1 103 ? -10.817 0.051 9.051 1.00 97.69 103 LEU A N 1
ATOM 796 C CA . LEU A 1 103 ? -12.112 -0.569 9.335 1.00 97.69 103 LEU A CA 1
ATOM 797 C C . LEU A 1 103 ? -12.024 -1.565 10.498 1.00 97.69 103 LEU A C 1
ATOM 799 O O . LEU A 1 103 ? -12.903 -1.591 11.358 1.00 97.69 103 LEU A O 1
ATOM 803 N N . LEU A 1 104 ? -10.954 -2.360 10.558 1.00 97.62 104 LEU A N 1
ATOM 804 C CA . LEU A 1 104 ? -10.716 -3.306 11.644 1.00 97.62 104 LEU A CA 1
ATOM 805 C C . LEU A 1 104 ? -10.486 -2.581 12.973 1.00 97.62 104 LEU A C 1
ATOM 807 O O . LEU A 1 104 ? -11.086 -2.954 13.984 1.00 97.62 104 LEU A O 1
ATOM 811 N N . CYS A 1 105 ? -9.662 -1.532 12.971 1.00 97.31 105 CYS A N 1
ATOM 812 C CA . CYS A 1 105 ? -9.457 -0.663 14.125 1.00 97.31 105 CYS A CA 1
ATOM 813 C C . CYS A 1 105 ? -10.771 -0.010 14.548 1.00 97.31 105 CYS A C 1
ATOM 815 O O . CYS A 1 105 ? -11.143 -0.109 15.712 1.00 97.31 105 CYS A O 1
ATOM 817 N N . TRP A 1 106 ? -11.526 0.571 13.616 1.00 95.38 106 TRP A N 1
ATOM 818 C CA . TRP A 1 106 ? -12.837 1.154 13.893 1.00 95.38 106 TRP A CA 1
ATOM 819 C C . TRP A 1 106 ? -13.798 0.136 14.505 1.00 95.38 106 TRP A C 1
ATOM 821 O O . TRP A 1 106 ? -14.448 0.429 15.503 1.00 95.38 106 TRP A O 1
ATOM 831 N N . TRP A 1 107 ? -13.874 -1.076 13.959 1.00 94.56 107 TRP A N 1
ATOM 832 C CA . TRP A 1 107 ? -14.738 -2.138 14.468 1.00 94.56 107 TRP A CA 1
ATOM 833 C C . TRP A 1 107 ? -14.324 -2.606 15.865 1.00 94.56 107 TRP A C 1
ATOM 835 O O . TRP A 1 107 ? -15.184 -2.797 16.726 1.00 94.56 107 TRP A O 1
ATOM 845 N N . ARG A 1 108 ? -13.016 -2.735 16.119 1.00 93.81 108 ARG A N 1
ATOM 846 C CA . ARG A 1 108 ? -12.460 -3.032 17.447 1.00 93.81 108 ARG A CA 1
ATOM 847 C C . ARG A 1 108 ? -12.787 -1.912 18.433 1.00 93.81 108 ARG A C 1
ATOM 849 O O . ARG A 1 108 ? -13.334 -2.201 19.489 1.00 93.81 108 ARG A O 1
ATOM 856 N N . LEU A 1 109 ? -12.543 -0.653 18.071 1.00 90.38 109 LEU A N 1
ATOM 857 C CA . LEU A 1 109 ? -12.823 0.510 18.918 1.00 90.38 109 LEU A CA 1
ATOM 858 C C . LEU A 1 109 ? -14.319 0.707 19.164 1.00 90.38 109 LEU A C 1
ATOM 860 O O . LEU A 1 109 ? -14.723 1.029 20.272 1.00 90.38 109 LEU A O 1
ATOM 864 N N . SER A 1 110 ? -15.161 0.420 18.175 1.00 86.44 110 SER A N 1
ATOM 865 C CA . SER A 1 110 ? -16.622 0.449 18.315 1.00 86.44 110 SER A CA 1
ATOM 866 C C . SER A 1 110 ? -17.154 -0.648 19.242 1.00 86.44 110 SER A C 1
ATOM 868 O O . SER A 1 110 ? -18.326 -0.630 19.624 1.00 86.44 110 SER A O 1
ATOM 870 N N . ARG A 1 111 ? -16.329 -1.651 19.559 1.00 84.62 111 ARG A N 1
ATOM 871 C CA . ARG A 1 111 ? -16.621 -2.678 20.562 1.00 84.62 111 ARG A CA 1
ATOM 872 C C . ARG A 1 111 ? -16.059 -2.340 21.938 1.00 84.62 111 ARG A C 1
ATOM 874 O O . ARG A 1 111 ? -16.485 -2.985 22.891 1.00 84.62 111 ARG A O 1
ATOM 881 N N . LEU A 1 112 ? -15.172 -1.347 22.075 1.00 86.75 112 LEU A N 1
ATOM 882 C CA . LEU A 1 112 ? -14.887 -0.805 23.400 1.00 86.75 112 LEU A CA 1
ATOM 883 C C . LEU A 1 112 ? -16.176 -0.164 23.915 1.00 86.75 112 LEU A C 1
ATOM 885 O O . LEU A 1 112 ? -16.770 0.694 23.258 1.00 86.75 112 LEU A O 1
ATOM 889 N N . ALA A 1 113 ? -16.641 -0.659 25.060 1.00 74.88 113 ALA A N 1
ATOM 890 C CA . ALA A 1 113 ? -17.868 -0.200 25.683 1.00 74.88 113 ALA A CA 1
ATOM 891 C C . ALA A 1 113 ? -17.795 1.319 25.870 1.00 74.88 113 ALA A C 1
ATOM 893 O O . ALA A 1 113 ? -16.885 1.834 26.521 1.00 74.88 113 ALA A O 1
ATOM 894 N N . ARG A 1 114 ? -18.744 2.046 25.270 1.00 82.38 114 ARG A N 1
ATOM 895 C CA . ARG A 1 114 ? -18.892 3.471 25.555 1.00 82.38 114 ARG A CA 1
ATOM 896 C C . ARG A 1 114 ? -19.359 3.596 27.007 1.00 82.38 114 ARG A C 1
ATOM 898 O O . ARG A 1 114 ? -20.350 2.950 27.356 1.00 82.38 114 ARG A O 1
ATOM 905 N N . PRO A 1 115 ? -18.678 4.386 27.853 1.00 82.38 115 PRO A N 1
ATOM 906 C CA . PRO A 1 115 ? -19.119 4.587 29.224 1.00 82.38 115 PRO A CA 1
ATOM 907 C C . PRO A 1 115 ? -20.540 5.161 29.222 1.00 82.38 115 PRO A C 1
ATOM 909 O O . PRO A 1 115 ? -20.823 6.145 28.536 1.00 82.38 115 PRO A O 1
ATOM 912 N N . GLY A 1 116 ? -21.438 4.502 29.956 1.00 86.69 116 GLY A N 1
ATOM 913 C CA . GLY A 1 116 ? -22.863 4.832 29.993 1.00 86.69 116 GLY A CA 1
ATOM 914 C C . GLY A 1 116 ? -23.744 4.108 28.968 1.00 86.69 116 GLY A C 1
ATOM 915 O O . GLY A 1 116 ? -24.945 4.327 28.997 1.00 86.69 116 GLY A O 1
ATOM 916 N N . CYS A 1 117 ? -23.220 3.229 28.105 1.00 90.44 117 CYS A N 1
ATOM 917 C CA . CYS A 1 117 ? -24.044 2.377 27.234 1.00 90.44 117 CYS A CA 1
ATOM 918 C C . CYS A 1 117 ? -24.059 0.916 27.711 1.00 90.44 117 CYS A C 1
ATOM 920 O O . CYS A 1 117 ? -23.059 0.406 28.216 1.00 90.44 117 CYS A O 1
ATOM 922 N N . CYS A 1 118 ? -25.164 0.202 27.482 1.00 89.00 118 CYS A N 1
ATOM 923 C CA . CYS A 1 118 ? -25.240 -1.233 27.755 1.00 89.00 118 CYS A CA 1
ATOM 924 C C . CYS A 1 118 ? -24.230 -2.011 26.877 1.00 89.00 118 CYS A C 1
ATOM 926 O O . CYS A 1 118 ? -24.242 -1.845 25.654 1.00 89.00 118 CYS A O 1
ATOM 928 N N . PRO A 1 119 ? -23.395 -2.907 27.439 1.00 85.50 119 PRO A N 1
ATOM 929 C CA . PRO A 1 119 ? -22.388 -3.643 26.667 1.00 85.50 119 PRO A CA 1
ATOM 930 C C . PRO A 1 119 ? -22.986 -4.664 25.686 1.00 85.50 119 PRO A C 1
ATOM 932 O O . PRO A 1 119 ? -22.312 -5.066 24.741 1.00 85.50 119 PRO A O 1
ATOM 935 N N . SER A 1 120 ? -24.241 -5.078 25.894 1.00 88.75 120 SER A N 1
ATOM 936 C CA . SER A 1 120 ? -24.914 -6.083 25.063 1.00 88.75 120 SER A CA 1
ATOM 937 C C . SER A 1 120 ? -25.661 -5.454 23.883 1.00 88.75 120 SER A C 1
ATOM 939 O O . SER A 1 120 ? -25.358 -5.759 22.732 1.00 88.75 120 SER A O 1
ATOM 941 N N . CYS A 1 121 ? -26.591 -4.53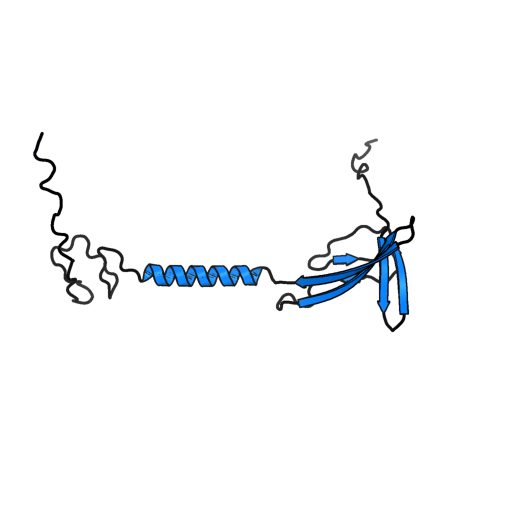2 24.149 1.00 90.81 121 CYS A N 1
ATOM 942 C CA . CYS A 1 121 ? -27.453 -3.935 23.120 1.00 90.81 121 CYS A CA 1
ATOM 943 C C . CYS A 1 121 ? -27.031 -2.523 22.681 1.00 90.81 121 CYS A C 1
ATOM 945 O O . CYS A 1 121 ? -27.597 -1.993 21.731 1.00 90.81 121 CYS A O 1
ATOM 947 N N . ARG A 1 122 ? -26.035 -1.909 23.341 1.00 89.88 122 ARG A N 1
ATOM 948 C CA . ARG A 1 122 ? -25.557 -0.530 23.105 1.00 89.88 122 ARG A CA 1
ATOM 949 C C . ARG A 1 122 ? -26.570 0.588 23.391 1.00 89.88 122 ARG A C 1
ATOM 951 O O . ARG A 1 122 ? -26.311 1.725 23.007 1.00 89.88 122 ARG A O 1
ATOM 958 N N . TYR A 1 123 ? -27.667 0.298 24.093 1.00 90.38 123 TYR A N 1
ATOM 959 C CA . TYR A 1 123 ? -28.616 1.320 24.547 1.00 90.38 123 TYR A CA 1
ATOM 960 C C . TYR A 1 123 ? -27.935 2.324 25.493 1.00 90.38 123 TYR A C 1
ATOM 962 O O . TYR A 1 123 ? -27.146 1.913 26.348 1.00 90.38 123 TYR A O 1
ATOM 970 N N . ASP A 1 124 ? -28.219 3.619 25.336 1.00 92.06 124 ASP A N 1
ATOM 971 C CA . ASP A 1 124 ? -27.695 4.672 26.212 1.00 92.06 124 ASP A CA 1
ATOM 972 C C . ASP A 1 124 ? -28.439 4.652 27.554 1.00 92.06 124 ASP A C 1
ATOM 974 O O . ASP A 1 124 ? -29.650 4.843 27.611 1.00 92.06 124 ASP A O 1
ATOM 978 N N . LEU A 1 125 ? -27.717 4.374 28.639 1.00 91.38 125 LEU A N 1
ATOM 979 C CA . LEU A 1 125 ? -28.260 4.302 29.997 1.00 91.38 125 LEU A CA 1
ATOM 980 C C . LEU A 1 125 ? -28.221 5.661 30.708 1.00 91.38 125 LEU A C 1
ATOM 982 O O . LEU A 1 125 ? -28.637 5.761 31.864 1.00 91.38 125 LEU A O 1
ATOM 986 N N . LYS A 1 126 ? -27.729 6.720 30.051 1.00 90.38 126 LYS A N 1
ATOM 987 C CA . LYS A 1 126 ? -27.735 8.071 30.620 1.00 90.38 126 LYS A CA 1
ATOM 988 C C . LYS A 1 126 ? -29.166 8.526 30.905 1.00 90.38 126 LYS A C 1
ATOM 990 O O . LYS A 1 126 ? -30.009 8.573 30.017 1.00 90.38 126 LYS A O 1
ATOM 995 N N . GLY A 1 127 ? -29.414 8.904 32.157 1.00 88.25 127 GLY A N 1
ATOM 996 C CA . GLY A 1 127 ? -30.703 9.435 32.603 1.00 88.25 127 GLY A CA 1
ATOM 997 C C . GLY A 1 127 ? -31.713 8.386 33.073 1.00 88.25 127 GLY A C 1
ATOM 998 O O . GLY A 1 127 ? -32.789 8.772 33.524 1.00 88.25 127 GLY A O 1
ATOM 999 N N . LEU A 1 128 ? -31.391 7.086 33.032 1.00 90.00 128 LEU A N 1
ATOM 1000 C CA . LEU A 1 128 ? -32.218 6.083 33.703 1.00 90.00 128 LEU A CA 1
ATOM 1001 C C . LEU A 1 128 ? -31.945 6.085 35.211 1.00 90.00 128 LEU A C 1
ATOM 1003 O O . LEU A 1 128 ? -30.800 6.040 35.650 1.00 90.00 128 LEU A O 1
ATOM 1007 N N . ALA A 1 129 ? -33.019 6.094 36.003 1.00 90.25 129 ALA A N 1
ATOM 1008 C CA . ALA A 1 129 ? -32.938 6.015 37.463 1.00 90.25 129 ALA A CA 1
ATOM 1009 C C . ALA A 1 129 ? -32.510 4.625 37.969 1.00 90.25 129 ALA A C 1
ATOM 1011 O O . ALA A 1 129 ? -32.048 4.493 39.099 1.00 90.25 129 ALA A O 1
ATOM 1012 N N . VAL A 1 130 ? -32.673 3.587 37.142 1.00 89.31 130 VAL A N 1
ATOM 1013 C CA . VAL A 1 130 ? -32.390 2.190 37.489 1.00 89.31 130 VAL A CA 1
ATOM 1014 C C . VAL A 1 130 ? -31.292 1.659 36.558 1.00 89.31 130 VAL A C 1
ATOM 1016 O O . VAL A 1 130 ? -31.412 1.836 35.344 1.00 89.31 130 VAL A O 1
ATOM 1019 N N . PRO A 1 131 ? -30.244 0.980 37.067 1.00 86.00 131 PRO A N 1
ATOM 1020 C CA . PRO A 1 131 ? -29.125 0.471 36.265 1.00 86.00 131 PRO A CA 1
ATOM 1021 C C . PRO A 1 131 ? -29.472 -0.837 35.526 1.00 86.00 131 PRO A C 1
ATOM 1023 O O . PRO A 1 131 ? -28.672 -1.769 35.461 1.00 86.00 131 PRO A O 1
ATOM 1026 N N . VAL A 1 132 ? -30.683 -0.930 34.976 1.00 93.19 132 VAL A N 1
ATOM 1027 C CA . VAL A 1 132 ? -31.166 -2.083 34.208 1.00 93.19 132 VAL A CA 1
ATOM 1028 C C . VAL A 1 132 ? -31.538 -1.600 32.816 1.00 93.19 132 VAL A C 1
ATOM 1030 O O . VAL A 1 132 ? -32.296 -0.644 32.658 1.00 93.19 132 VAL A O 1
ATOM 1033 N N . CYS A 1 133 ? -30.987 -2.247 31.792 1.00 93.50 133 CYS A N 1
ATOM 1034 C CA . CYS A 1 133 ? -31.293 -1.877 30.419 1.00 93.50 133 CYS A CA 1
ATOM 1035 C C . CYS A 1 133 ? -32.733 -2.289 30.050 1.00 93.50 133 CYS A C 1
ATOM 1037 O O . CYS A 1 133 ? -33.059 -3.469 30.188 1.00 93.50 133 CYS A O 1
ATOM 1039 N N . PRO A 1 134 ? -33.573 -1.377 29.524 1.00 93.56 134 PRO A N 1
ATOM 1040 C CA . PRO A 1 134 ? -34.962 -1.691 29.183 1.00 93.56 134 PRO A CA 1
ATOM 1041 C C . PRO A 1 134 ? -35.100 -2.648 27.989 1.00 93.56 134 PRO A C 1
ATOM 1043 O O . PRO A 1 134 ? -36.095 -3.352 27.890 1.00 93.56 134 PRO A O 1
ATOM 1046 N N . GLU A 1 135 ? -34.100 -2.699 27.104 1.00 95.19 135 GLU A N 1
ATOM 1047 C CA . GLU A 1 135 ? -34.132 -3.535 25.894 1.00 95.19 135 GLU A CA 1
ATOM 1048 C C . GLU A 1 135 ? -33.742 -4.993 26.170 1.00 95.19 135 GLU A C 1
ATOM 1050 O O . GLU A 1 135 ? -34.336 -5.918 25.626 1.00 95.19 135 GLU A O 1
ATOM 1055 N N . CYS A 1 136 ? -32.718 -5.219 27.002 1.00 94.38 136 CYS A N 1
ATOM 1056 C CA . CYS A 1 136 ? -32.152 -6.557 27.215 1.00 94.38 136 CYS A CA 1
ATOM 1057 C C . CYS A 1 136 ? -32.289 -7.093 28.644 1.00 94.38 136 CYS A C 1
ATOM 1059 O O . CYS A 1 136 ? -31.958 -8.250 28.880 1.00 94.38 136 CYS A O 1
ATOM 1061 N N . GLY A 1 137 ? -32.727 -6.274 29.605 1.00 94.62 137 GLY A N 1
ATOM 1062 C CA . GLY A 1 137 ? -32.906 -6.675 31.004 1.00 94.62 137 GLY A CA 1
ATOM 1063 C C . GLY A 1 137 ? -31.614 -6.900 31.798 1.00 94.62 137 GLY A C 1
ATOM 1064 O O . GLY A 1 137 ?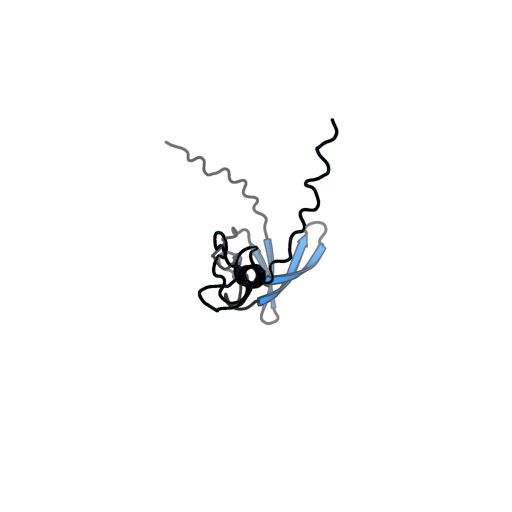 -31.684 -7.189 32.988 1.00 94.62 137 GLY A O 1
ATOM 1065 N N . ASN A 1 138 ? -30.432 -6.750 31.189 1.00 92.75 138 ASN A N 1
ATOM 1066 C CA . ASN A 1 138 ? -29.168 -6.900 31.909 1.00 92.75 138 ASN A CA 1
ATOM 1067 C C . ASN A 1 138 ? -28.971 -5.754 32.911 1.00 92.75 138 ASN A C 1
ATOM 1069 O O . ASN A 1 138 ? -29.031 -4.575 32.538 1.00 92.75 138 ASN A O 1
ATOM 1073 N N . SER A 1 139 ? -28.682 -6.111 34.163 1.00 89.31 139 SER A N 1
ATOM 1074 C CA . SER A 1 139 ? -28.182 -5.187 35.176 1.00 89.31 139 SER A CA 1
ATOM 1075 C C . SER A 1 139 ? -26.743 -4.813 34.842 1.00 89.31 139 SER A C 1
ATOM 1077 O O . SER A 1 139 ? -25.883 -5.680 34.677 1.00 89.31 139 SER A O 1
ATOM 1079 N N . VAL A 1 140 ? -26.475 -3.519 34.720 1.00 85.19 140 VAL A N 1
ATOM 1080 C CA . VAL A 1 140 ? -25.107 -3.028 34.604 1.00 85.19 140 VAL A CA 1
ATOM 1081 C C . VAL A 1 140 ? -24.609 -2.804 36.020 1.00 85.19 140 VAL A C 1
ATOM 1083 O O . VAL A 1 140 ? -25.064 -1.875 36.682 1.00 85.19 140 VAL A O 1
ATOM 1086 N N . ASP A 1 141 ? -23.684 -3.651 36.477 1.00 81.19 141 ASP A N 1
ATOM 1087 C CA . ASP A 1 141 ? -22.880 -3.356 37.662 1.00 81.19 141 ASP A CA 1
ATOM 1088 C C . ASP A 1 141 ? -22.037 -2.132 37.329 1.00 81.19 141 ASP A C 1
ATOM 1090 O O . ASP A 1 141 ? -20.942 -2.213 36.771 1.00 81.19 141 ASP A O 1
ATOM 1094 N N . MET A 1 142 ? -22.615 -0.961 37.575 1.00 68.06 142 MET A N 1
ATOM 1095 C CA . MET A 1 142 ? -21.899 0.288 37.481 1.00 68.06 142 MET A CA 1
ATOM 1096 C C . MET A 1 142 ? -20.839 0.203 38.574 1.00 68.06 142 MET A C 1
ATOM 1098 O O . MET A 1 142 ? -21.218 0.092 39.744 1.00 68.06 142 MET A O 1
ATOM 1102 N N . PRO A 1 143 ? -19.534 0.197 38.237 1.00 68.38 143 PRO A N 1
ATOM 1103 C CA . PRO A 1 143 ? -18.512 0.301 39.258 1.00 68.38 143 PRO A CA 1
ATOM 1104 C C . PRO A 1 143 ? -18.872 1.562 40.023 1.00 68.38 143 PRO A C 1
ATOM 1106 O O . PRO A 1 143 ? -18.926 2.636 39.418 1.00 68.38 143 PRO A O 1
ATOM 1109 N N . LEU A 1 144 ? -19.237 1.415 41.297 1.00 63.91 144 LEU A N 1
ATOM 1110 C CA . LEU A 1 144 ? -19.430 2.537 42.195 1.00 63.91 144 LEU A CA 1
ATOM 1111 C C . LEU A 1 144 ? -18.141 3.336 42.077 1.00 63.91 144 LEU A C 1
ATOM 1113 O O . LEU A 1 144 ? -17.103 2.928 42.598 1.00 63.91 144 LEU A O 1
ATOM 1117 N N . ILE A 1 145 ? -18.183 4.431 41.317 1.00 65.00 145 ILE A N 1
ATOM 1118 C CA . ILE A 1 145 ? -17.160 5.456 41.378 1.00 65.00 145 ILE A CA 1
ATOM 1119 C C . ILE A 1 145 ? -17.364 5.991 42.783 1.00 65.00 145 ILE A C 1
ATOM 1121 O O . ILE A 1 145 ? -18.218 6.846 43.014 1.00 65.00 145 ILE A O 1
ATOM 1125 N N . ALA A 1 146 ? -16.687 5.362 43.745 1.00 62.00 146 ALA A N 1
ATOM 1126 C CA . ALA A 1 146 ? -16.626 5.859 45.095 1.00 62.00 146 ALA A CA 1
ATOM 1127 C C . ALA A 1 146 ? -16.219 7.326 44.938 1.00 62.00 146 ALA A C 1
ATOM 1129 O O . ALA A 1 146 ? -15.261 7.589 44.204 1.00 62.00 146 ALA A O 1
ATOM 1130 N N . PRO A 1 147 ? -16.979 8.280 45.497 1.00 65.75 147 PRO A N 1
ATOM 1131 C CA . PRO A 1 147 ? -16.637 9.690 45.415 1.00 65.75 147 PRO A CA 1
ATOM 1132 C C . PRO A 1 147 ? -15.285 9.881 46.110 1.00 65.75 147 PRO A C 1
ATOM 1134 O O . PRO A 1 147 ? -15.227 10.077 47.318 1.00 65.75 147 PRO A O 1
ATOM 1137 N N . HIS A 1 148 ? -14.193 9.729 45.359 1.00 60.06 148 HIS A N 1
ATOM 1138 C CA . HIS A 1 148 ? -12.854 9.612 45.923 1.00 60.06 148 HIS A CA 1
ATOM 1139 C C . HIS A 1 148 ? -12.316 10.976 46.375 1.00 60.06 148 HIS A C 1
ATOM 1141 O O . HIS A 1 148 ? -11.479 11.014 47.263 1.00 60.06 148 HIS A O 1
ATOM 1147 N N . ASP A 1 149 ? -12.849 12.100 45.876 1.00 58.25 149 ASP A N 1
ATOM 1148 C CA . ASP A 1 149 ? -12.192 13.403 46.071 1.00 58.25 149 ASP A CA 1
ATOM 1149 C C . ASP A 1 149 ? -13.107 14.551 46.542 1.00 58.25 149 ASP A C 1
ATOM 1151 O O . ASP A 1 149 ? -12.696 15.710 46.543 1.00 58.25 149 ASP A O 1
ATOM 1155 N N . ALA A 1 150 ? -14.328 14.284 47.021 1.00 60.25 150 ALA A N 1
ATOM 1156 C CA . ALA A 1 150 ? -15.183 15.363 47.549 1.00 60.25 150 ALA A CA 1
ATOM 1157 C C . ALA A 1 150 ? -14.687 15.952 48.893 1.00 60.25 150 ALA A C 1
ATOM 1159 O O . ALA A 1 150 ? -15.170 16.999 49.317 1.00 60.25 150 ALA A O 1
ATOM 1160 N N . ALA A 1 151 ? -13.721 15.314 49.565 1.00 61.88 151 ALA A N 1
ATOM 1161 C CA . ALA A 1 151 ? -13.263 15.718 50.898 1.00 61.88 151 ALA A CA 1
ATOM 1162 C C . ALA A 1 151 ? -12.005 16.617 50.921 1.00 61.88 151 ALA A C 1
ATOM 1164 O O . ALA A 1 151 ? -11.660 17.124 51.985 1.00 61.88 151 ALA A O 1
ATOM 1165 N N . ALA A 1 152 ? -11.321 16.855 49.794 1.00 63.81 152 ALA A N 1
ATOM 1166 C CA . ALA A 1 152 ? -10.025 17.554 49.799 1.00 63.81 152 ALA A CA 1
ATOM 1167 C C . ALA A 1 152 ? -10.091 19.095 49.664 1.00 63.81 152 ALA A C 1
ATOM 1169 O O . ALA A 1 152 ? -9.058 19.749 49.763 1.00 63.81 152 ALA A O 1
ATOM 1170 N N . HIS A 1 153 ? -11.270 19.704 49.475 1.00 60.91 153 HIS A N 1
ATOM 1171 C CA . HIS A 1 153 ? -11.401 21.157 49.236 1.00 60.91 153 HIS A CA 1
ATOM 1172 C C . HIS A 1 153 ? -12.040 21.973 50.378 1.00 60.91 153 HIS A C 1
ATOM 1174 O O . HIS A 1 153 ? -12.355 23.142 50.182 1.00 60.91 153 HIS A O 1
ATOM 1180 N N . ALA A 1 154 ? -12.199 21.412 51.582 1.00 63.28 154 ALA A N 1
ATOM 1181 C CA . ALA A 1 154 ? -12.807 22.114 52.725 1.00 63.28 154 ALA A CA 1
ATOM 1182 C C . ALA A 1 154 ? -11.799 22.719 53.731 1.00 63.28 154 ALA A C 1
ATOM 1184 O O . ALA A 1 154 ? -12.164 22.991 54.872 1.00 63.28 154 ALA A O 1
ATOM 1185 N N . GLN A 1 155 ? -10.535 22.916 53.347 1.00 65.19 155 GLN A N 1
ATOM 1186 C CA . GLN A 1 155 ? -9.517 23.516 54.217 1.00 65.19 155 GLN A CA 1
ATOM 1187 C C . GLN A 1 155 ? -8.840 24.705 53.530 1.00 65.19 155 GLN A C 1
ATOM 1189 O O . GLN A 1 155 ? -7.729 24.549 53.042 1.00 65.19 155 GLN A O 1
ATOM 1194 N N . HIS A 1 156 ? -9.502 25.864 53.467 1.00 66.00 156 HIS A N 1
ATOM 1195 C CA . HIS A 1 156 ? -8.859 27.185 53.400 1.00 66.00 156 HIS A CA 1
ATOM 1196 C C . HIS A 1 156 ? -9.840 28.292 53.787 1.00 66.00 156 HIS A C 1
ATOM 1198 O O . HIS A 1 156 ? -11.012 28.216 53.356 1.00 66.00 156 HIS A O 1
#

Foldseek 3Di:
DDDDPPPPPPQPQPWDWFWDADPNDTDTDIASDDFDDDPPWTWDAHVVGDIDIDGDPDLPDKDWDWDWGWDFDVVPTDTDIDIDIDIDDNPCVVVVVVVVVVVVVVVVVVLPQDVQADNPPRHRNPPPPAQADPPPRDRDPPPPPPVPPPPPPPDD

pLDDT: mean 72.1, std 18.64, range [29.52, 98.12]